Protein AF-A0A7W7GXM2-F1 (afdb_monomer_lite)

Structure (mmCIF, N/CA/C/O backbone):
data_AF-A0A7W7GXM2-F1
#
_entry.id   AF-A0A7W7GXM2-F1
#
loop_
_atom_site.group_PDB
_atom_site.id
_atom_site.type_symbol
_atom_site.label_atom_id
_atom_site.label_alt_id
_atom_site.label_comp_id
_atom_site.label_asym_id
_atom_site.label_entity_id
_atom_site.label_seq_id
_atom_site.pdbx_PDB_ins_code
_atom_site.Cartn_x
_atom_site.Cartn_y
_atom_site.Cartn_z
_atom_site.occupancy
_atom_site.B_iso_or_equiv
_atom_site.auth_seq_id
_atom_site.auth_comp_id
_atom_site.auth_asym_id
_atom_site.auth_atom_id
_atom_site.pdbx_PDB_model_num
ATOM 1 N N . MET A 1 1 ? -51.158 -16.506 63.066 1.00 40.28 1 MET A N 1
ATOM 2 C CA . MET A 1 1 ? -50.100 -17.203 62.302 1.00 40.28 1 MET A CA 1
ATOM 3 C C . MET A 1 1 ? -49.312 -16.138 61.549 1.00 40.28 1 MET A C 1
ATOM 5 O O . MET A 1 1 ? -49.907 -15.422 60.758 1.00 40.28 1 MET A O 1
ATOM 9 N N . ARG A 1 2 ? -48.043 -15.915 61.916 1.00 42.59 2 ARG A N 1
ATOM 10 C CA . ARG A 1 2 ? -47.164 -14.878 61.346 1.00 42.59 2 ARG A CA 1
ATOM 11 C C . ARG A 1 2 ? -46.236 -15.554 60.337 1.00 42.59 2 ARG A C 1
ATOM 13 O O . ARG A 1 2 ? -45.341 -16.278 60.757 1.00 42.59 2 ARG A O 1
ATOM 20 N N . SER A 1 3 ? -46.465 -15.340 59.046 1.00 44.47 3 SER A N 1
ATOM 21 C CA . SER A 1 3 ? -45.567 -15.816 57.988 1.00 44.47 3 SER A CA 1
ATOM 22 C C . SER A 1 3 ? -44.572 -14.713 57.644 1.00 44.47 3 SER A C 1
ATOM 24 O O . SER A 1 3 ? -44.962 -13.603 57.285 1.00 44.47 3 SER A O 1
ATOM 26 N N . ALA A 1 4 ? -43.292 -15.020 57.832 1.00 48.09 4 ALA A N 1
ATOM 27 C CA . ALA A 1 4 ? -42.163 -14.136 57.593 1.00 48.09 4 ALA A CA 1
ATOM 28 C C . ALA A 1 4 ? -41.879 -13.981 56.088 1.00 48.09 4 ALA A C 1
ATOM 30 O O . ALA A 1 4 ? -41.840 -14.965 55.351 1.00 48.09 4 ALA A O 1
ATOM 31 N N . LEU A 1 5 ? -41.655 -12.738 55.656 1.00 49.00 5 LEU A N 1
ATOM 32 C CA . LEU A 1 5 ? -41.116 -12.374 54.346 1.00 49.00 5 LEU A CA 1
ATOM 33 C C . LEU A 1 5 ? -39.596 -12.586 54.355 1.00 49.00 5 LEU A C 1
ATOM 35 O O . LEU A 1 5 ? -38.882 -11.921 55.102 1.00 49.00 5 LEU A O 1
ATOM 39 N N . LEU A 1 6 ? -39.103 -13.502 53.522 1.00 48.28 6 LEU A N 1
ATOM 40 C CA . LEU A 1 6 ? -37.678 -13.661 53.231 1.00 48.28 6 LEU A CA 1
ATOM 41 C C . LEU A 1 6 ? -37.302 -12.734 52.069 1.00 48.28 6 LEU A C 1
ATOM 43 O O . LEU A 1 6 ? -37.677 -12.971 50.922 1.00 48.28 6 LEU A O 1
ATOM 47 N N . ALA A 1 7 ? -36.569 -11.666 52.384 1.00 50.47 7 ALA A N 1
ATOM 48 C CA . ALA A 1 7 ? -35.922 -10.797 51.411 1.00 50.47 7 ALA A CA 1
ATOM 49 C C . ALA A 1 7 ? -34.696 -11.517 50.822 1.00 50.47 7 ALA A C 1
ATOM 51 O O . ALA A 1 7 ? -33.723 -11.786 51.525 1.00 50.47 7 ALA A O 1
ATOM 52 N N . GLY A 1 8 ? -34.765 -11.859 49.534 1.00 47.56 8 GLY A N 1
ATOM 53 C CA . GLY A 1 8 ? -33.657 -12.444 48.783 1.00 47.56 8 GLY A CA 1
ATOM 54 C C . GLY A 1 8 ? -32.595 -11.393 48.466 1.00 47.56 8 GLY A C 1
ATOM 55 O O . GLY A 1 8 ? -32.867 -10.408 47.784 1.00 47.56 8 GLY A O 1
ATOM 56 N N . ILE A 1 9 ? -31.383 -11.609 48.967 1.00 59.59 9 ILE A N 1
ATOM 57 C CA . ILE A 1 9 ? -30.200 -10.798 48.678 1.00 59.59 9 ILE A CA 1
ATOM 58 C C . ILE A 1 9 ? -29.676 -11.239 47.305 1.00 59.59 9 ILE A C 1
ATOM 60 O O . ILE A 1 9 ? -29.245 -12.379 47.148 1.00 59.59 9 ILE A O 1
ATOM 64 N N . ILE A 1 10 ? -29.734 -10.359 46.303 1.00 61.19 10 ILE A N 1
ATOM 65 C CA . ILE A 1 10 ? -29.136 -10.597 44.981 1.00 61.19 10 ILE A CA 1
ATOM 66 C C . ILE A 1 10 ? -27.635 -10.283 45.087 1.00 61.19 10 ILE A C 1
ATOM 68 O O . ILE A 1 10 ? -27.292 -9.132 45.369 1.00 61.19 10 ILE A O 1
ATOM 72 N N . PRO A 1 11 ? -26.719 -11.242 44.865 1.00 54.25 11 PRO A N 1
ATOM 73 C CA . PRO A 1 11 ? -25.301 -10.931 44.796 1.00 54.25 11 PRO A CA 1
ATOM 74 C C . PRO A 1 11 ? -25.009 -10.234 43.461 1.00 54.25 11 PRO A C 1
ATOM 76 O O . PRO A 1 11 ? -25.094 -10.837 42.392 1.00 54.25 11 PRO A O 1
ATOM 79 N N . ALA A 1 12 ? -24.665 -8.948 43.518 1.00 59.66 12 ALA A N 1
ATOM 80 C CA . ALA A 1 12 ? -24.095 -8.232 42.385 1.00 59.66 12 ALA A CA 1
ATOM 81 C C . ALA A 1 12 ? -22.677 -8.768 42.136 1.00 59.66 12 ALA A C 1
ATOM 83 O O . ALA A 1 12 ? -21.733 -8.432 42.850 1.00 59.66 12 ALA A O 1
ATOM 84 N N . VAL A 1 13 ? -22.530 -9.647 41.144 1.00 62.12 13 VAL A N 1
ATOM 85 C CA . VAL A 1 13 ? -21.220 -10.119 40.691 1.00 62.12 13 VAL A CA 1
ATOM 86 C C . VAL A 1 13 ? -20.553 -8.973 39.931 1.00 62.12 13 VAL A C 1
ATOM 88 O O . VAL A 1 13 ? -20.919 -8.666 38.798 1.00 62.12 13 VAL A O 1
ATOM 91 N N . LEU A 1 14 ? -19.583 -8.320 40.571 1.00 56.94 14 LEU A N 1
ATOM 92 C CA . LEU A 1 14 ? -18.665 -7.382 39.930 1.00 56.94 14 LEU A CA 1
ATOM 93 C C . LEU A 1 14 ? -17.742 -8.180 39.002 1.00 56.94 14 LEU A C 1
ATOM 95 O O . LEU A 1 14 ? -16.679 -8.640 39.413 1.00 56.94 14 LEU A O 1
ATOM 99 N N . VAL A 1 15 ? -18.167 -8.397 37.758 1.00 63.75 15 VAL A N 1
ATOM 100 C CA . VAL A 1 15 ? -17.274 -8.920 36.721 1.00 63.75 15 VAL A CA 1
ATOM 101 C C . VAL A 1 15 ? -16.267 -7.810 36.406 1.00 63.75 15 VAL A C 1
ATOM 103 O O . VAL A 1 15 ? -16.693 -6.715 36.028 1.00 63.75 15 VAL A O 1
ATOM 106 N N . PRO A 1 16 ? -14.951 -8.031 36.568 1.00 56.81 16 PRO A N 1
ATOM 107 C CA . PRO A 1 16 ? -13.963 -7.056 36.140 1.00 56.81 16 PRO A CA 1
ATOM 108 C C . PRO A 1 16 ? -14.096 -6.887 34.626 1.00 56.81 16 PRO A C 1
ATOM 110 O O . PRO A 1 16 ? -13.820 -7.804 33.854 1.00 56.81 16 PRO A O 1
ATOM 113 N N . GLY A 1 17 ? -14.571 -5.718 34.199 1.00 58.50 17 GLY A N 1
ATOM 114 C CA . GLY A 1 17 ? -14.560 -5.346 32.795 1.00 58.50 17 GLY A CA 1
ATOM 115 C C . GLY A 1 17 ? -13.110 -5.254 32.348 1.00 58.50 17 GLY A C 1
ATOM 116 O O . GLY A 1 17 ? -12.379 -4.373 32.802 1.00 58.50 17 GLY A O 1
ATOM 117 N N . VAL A 1 18 ? -12.680 -6.169 31.481 1.00 62.69 18 VAL A N 1
ATOM 118 C CA . VAL A 1 18 ? -11.405 -6.016 30.784 1.00 62.69 18 VAL A CA 1
ATOM 119 C C . VAL A 1 18 ? -11.564 -4.808 29.864 1.00 62.69 18 VAL A C 1
ATOM 121 O O . VAL A 1 18 ? -12.197 -4.873 28.814 1.00 62.69 18 VAL A O 1
ATOM 124 N N . ALA A 1 19 ? -11.074 -3.649 30.297 1.00 62.16 19 ALA A N 1
ATOM 125 C CA . ALA A 1 19 ? -10.906 -2.519 29.402 1.00 62.16 19 ALA A CA 1
ATOM 126 C C . ALA A 1 19 ? -9.831 -2.935 28.393 1.00 62.16 19 ALA A C 1
ATOM 128 O O . ALA A 1 19 ? -8.641 -2.941 28.704 1.00 62.16 19 ALA A O 1
ATOM 129 N N . GLN A 1 20 ? -10.260 -3.399 27.220 1.00 62.62 20 GLN A N 1
ATOM 130 C CA . GLN A 1 20 ? -9.346 -3.841 26.179 1.00 62.62 20 GLN A CA 1
ATOM 131 C C . GLN A 1 20 ? -8.599 -2.603 25.677 1.00 62.62 20 GLN A C 1
ATOM 133 O O . GLN A 1 20 ? -9.217 -1.676 25.151 1.00 62.62 20 GLN A O 1
ATOM 138 N N . ALA A 1 21 ? -7.288 -2.553 25.926 1.00 69.88 21 ALA A N 1
ATOM 139 C CA . ALA A 1 21 ? -6.451 -1.437 25.507 1.00 69.88 21 ALA A CA 1
ATOM 140 C C . ALA A 1 21 ? -6.625 -1.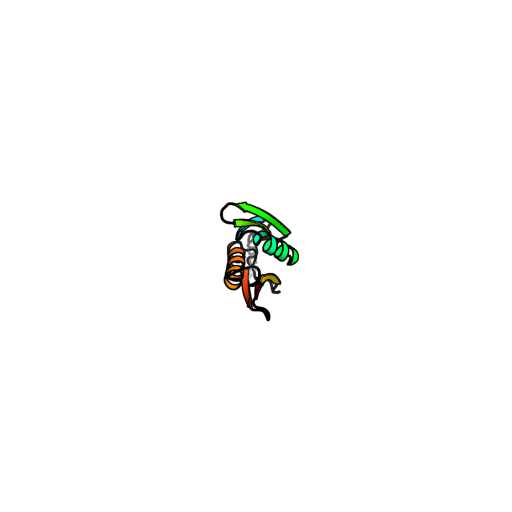207 23.999 1.00 69.88 21 ALA A C 1
ATOM 142 O O . ALA A 1 21 ? -6.613 -2.160 23.214 1.00 69.88 21 ALA A O 1
ATOM 143 N N . ALA A 1 22 ? -6.819 0.052 23.604 1.00 79.06 22 ALA A N 1
ATOM 144 C CA . ALA A 1 22 ? -6.883 0.400 22.193 1.00 79.06 22 ALA A CA 1
ATOM 145 C C . ALA A 1 22 ? -5.562 -0.008 21.513 1.00 79.06 22 ALA A C 1
ATOM 147 O O . ALA A 1 22 ? -4.502 0.159 22.123 1.00 79.06 22 ALA A O 1
ATOM 148 N N . PRO A 1 23 ? -5.598 -0.533 20.276 1.00 85.44 23 PRO A N 1
ATOM 149 C CA . PRO A 1 23 ? -4.379 -0.846 19.546 1.00 85.44 23 PRO A CA 1
ATOM 150 C C . PRO A 1 23 ? -3.502 0.403 19.418 1.00 85.44 23 PRO A C 1
ATOM 152 O O . PRO A 1 23 ? -3.963 1.450 18.959 1.00 85.44 23 PRO A O 1
ATOM 155 N N . CYS A 1 24 ? -2.243 0.292 19.834 1.00 92.81 24 CYS A N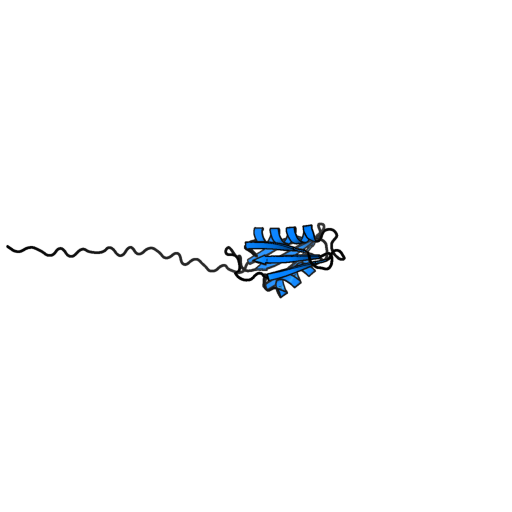 1
ATOM 156 C CA . CYS A 1 24 ? -1.272 1.370 19.703 1.00 92.81 24 CYS A CA 1
ATOM 157 C C . CYS A 1 24 ? -0.590 1.310 18.328 1.00 92.81 24 CYS A C 1
ATOM 159 O O . CYS A 1 24 ? -0.388 0.213 17.796 1.00 92.81 24 CYS A O 1
ATOM 161 N N . PRO A 1 25 ? -0.185 2.460 17.763 1.00 96.25 25 PRO A N 1
ATOM 162 C CA . PRO A 1 25 ? 0.708 2.478 16.616 1.00 96.25 25 PRO A CA 1
ATOM 163 C C . PRO A 1 25 ? 2.002 1.710 16.909 1.00 96.25 25 PRO A C 1
ATOM 165 O O . PRO A 1 25 ? 2.571 1.825 17.994 1.00 96.25 25 PRO A O 1
ATOM 168 N N . THR A 1 26 ? 2.468 0.949 15.927 1.00 97.06 26 THR A N 1
ATOM 169 C CA . THR A 1 26 ? 3.720 0.194 15.951 1.00 97.06 26 THR A CA 1
ATOM 170 C C . THR A 1 26 ? 4.507 0.460 14.675 1.00 97.06 26 THR A C 1
ATOM 172 O O . THR A 1 26 ? 3.913 0.772 13.642 1.00 97.06 26 THR A O 1
ATOM 175 N N . THR A 1 27 ? 5.829 0.320 14.741 1.00 98.19 27 THR A N 1
ATOM 176 C CA . THR A 1 27 ? 6.729 0.436 13.590 1.00 98.19 27 THR A CA 1
ATOM 177 C C . THR A 1 27 ? 7.409 -0.905 13.354 1.00 98.19 27 THR A C 1
ATOM 179 O O . THR A 1 27 ? 8.047 -1.433 14.262 1.00 98.19 27 THR A O 1
ATOM 182 N N . ASP A 1 28 ? 7.283 -1.455 12.149 1.00 98.06 28 ASP A N 1
ATOM 183 C CA . ASP A 1 28 ? 7.878 -2.746 11.788 1.00 98.06 28 ASP A CA 1
ATOM 184 C C . ASP A 1 28 ? 8.223 -2.796 10.291 1.00 98.06 28 ASP A C 1
ATOM 186 O O . ASP A 1 28 ? 7.740 -1.989 9.493 1.00 98.06 28 ASP A O 1
ATOM 190 N N . VAL A 1 29 ? 9.066 -3.752 9.907 1.00 97.94 29 VAL A N 1
ATOM 191 C CA . VAL A 1 29 ? 9.325 -4.098 8.508 1.00 97.94 29 VAL A CA 1
ATOM 192 C C . VAL A 1 29 ? 8.102 -4.835 7.965 1.00 97.94 29 VAL A C 1
ATOM 194 O O . VAL A 1 29 ? 7.754 -5.909 8.460 1.00 97.94 29 VAL A O 1
ATOM 197 N N . LEU A 1 30 ? 7.471 -4.279 6.928 1.00 97.81 30 LEU A N 1
ATOM 198 C CA . LEU A 1 30 ? 6.420 -4.963 6.176 1.00 97.81 30 LEU A CA 1
ATOM 199 C C . LEU A 1 30 ? 7.016 -6.140 5.399 1.00 97.81 30 LEU A C 1
ATOM 201 O O . LEU A 1 30 ? 6.572 -7.273 5.548 1.00 97.81 30 LEU A O 1
ATOM 205 N N . GLY A 1 31 ? 8.064 -5.863 4.622 1.00 97.19 31 GLY A N 1
ATOM 206 C CA . GLY A 1 31 ? 8.769 -6.847 3.813 1.00 97.19 31 GLY A CA 1
ATOM 207 C C . GLY A 1 31 ? 9.958 -6.239 3.069 1.00 97.19 31 GLY A C 1
ATOM 208 O O . GLY A 1 31 ? 10.141 -5.019 3.053 1.00 97.19 31 GLY A O 1
ATOM 209 N N . THR A 1 32 ? 10.757 -7.109 2.451 1.00 96.94 32 THR A N 1
ATOM 210 C CA . THR A 1 32 ? 11.873 -6.737 1.566 1.00 96.94 32 THR A CA 1
ATOM 211 C C . THR A 1 32 ? 11.445 -6.893 0.111 1.00 96.94 32 THR A C 1
ATOM 213 O O . THR A 1 32 ? 11.126 -8.004 -0.328 1.00 96.94 32 THR A O 1
ATOM 216 N N . TYR A 1 33 ? 11.462 -5.808 -0.654 1.00 95.25 33 TYR A N 1
ATOM 217 C CA . TYR A 1 33 ? 11.016 -5.763 -2.048 1.00 95.25 33 TYR A CA 1
ATOM 218 C C . TYR A 1 33 ? 12.179 -5.465 -2.996 1.00 95.25 33 TYR A C 1
ATOM 220 O O . TYR A 1 33 ? 13.267 -5.096 -2.565 1.00 95.25 33 TYR A O 1
ATOM 228 N N . GLN A 1 34 ? 11.962 -5.628 -4.303 1.00 93.81 34 GLN A N 1
ATOM 229 C CA . GLN A 1 34 ? 12.963 -5.231 -5.299 1.00 93.81 34 GLN A CA 1
ATOM 230 C C . GLN A 1 34 ? 13.298 -3.737 -5.170 1.00 93.81 34 GLN A C 1
ATOM 232 O O . GLN A 1 34 ? 12.473 -2.947 -4.701 1.00 93.81 34 GLN A O 1
ATOM 237 N N . PHE A 1 35 ? 14.500 -3.346 -5.595 1.00 92.50 35 PHE A N 1
ATOM 238 C CA . PHE A 1 35 ? 14.962 -1.960 -5.488 1.00 92.50 35 PHE A CA 1
ATOM 239 C C . PHE A 1 35 ? 13.965 -0.967 -6.103 1.00 92.50 35 PHE A C 1
ATOM 241 O O . PHE A 1 35 ? 13.430 -1.190 -7.189 1.00 92.50 35 PHE A O 1
ATOM 248 N N . GLY A 1 36 ? 13.682 0.118 -5.383 1.00 91.06 36 GLY A N 1
ATOM 249 C CA . GLY A 1 36 ? 12.706 1.143 -5.759 1.00 91.06 36 GLY A CA 1
ATOM 250 C C . GLY A 1 36 ? 11.242 0.763 -5.502 1.00 91.06 36 GLY A C 1
ATOM 251 O O . GLY A 1 36 ? 10.394 1.652 -5.408 1.00 91.06 36 GLY A O 1
ATOM 252 N N . ARG A 1 37 ? 10.916 -0.525 -5.316 1.00 94.38 37 ARG A N 1
ATOM 253 C CA . ARG A 1 37 ? 9.529 -0.970 -5.084 1.00 94.38 37 ARG A CA 1
ATOM 254 C C . ARG A 1 37 ? 9.036 -0.613 -3.693 1.00 94.38 37 ARG A C 1
ATOM 256 O O . ARG A 1 37 ? 7.918 -0.123 -3.560 1.00 94.38 37 ARG A O 1
ATOM 263 N N . ALA A 1 38 ? 9.881 -0.771 -2.673 1.00 96.06 38 ALA A N 1
ATOM 264 C CA . ALA A 1 38 ? 9.556 -0.373 -1.303 1.00 96.06 38 ALA A CA 1
ATOM 265 C C . ALA A 1 38 ? 9.125 1.102 -1.220 1.00 96.06 38 ALA A C 1
ATOM 267 O O . ALA A 1 38 ? 8.165 1.421 -0.524 1.00 96.06 38 ALA A O 1
ATOM 268 N N . ALA A 1 39 ? 9.782 1.985 -1.983 1.00 95.62 39 ALA A N 1
ATOM 269 C CA . ALA A 1 39 ? 9.429 3.400 -2.059 1.00 95.62 39 ALA A CA 1
ATOM 270 C C . ALA A 1 39 ? 8.033 3.623 -2.650 1.00 95.62 39 ALA A C 1
ATOM 272 O O . ALA A 1 39 ? 7.217 4.334 -2.064 1.00 95.62 39 ALA A O 1
ATOM 273 N N . ALA A 1 40 ? 7.754 2.991 -3.795 1.00 95.44 40 ALA A N 1
ATOM 274 C CA . ALA A 1 40 ? 6.475 3.115 -4.486 1.00 95.44 40 ALA A CA 1
ATOM 275 C C . ALA A 1 40 ? 5.317 2.578 -3.632 1.00 95.44 40 ALA A C 1
ATOM 277 O O . ALA A 1 40 ? 4.301 3.253 -3.469 1.00 95.44 40 ALA A O 1
ATOM 278 N N . ILE A 1 41 ? 5.496 1.395 -3.037 1.00 96.81 41 ILE A N 1
ATOM 279 C CA . ILE A 1 41 ? 4.511 0.778 -2.144 1.00 96.81 41 ILE A CA 1
ATOM 280 C C . ILE A 1 41 ? 4.302 1.671 -0.917 1.00 96.81 41 ILE A C 1
ATOM 282 O O . ILE A 1 41 ? 3.164 2.017 -0.607 1.00 96.81 41 ILE A O 1
ATOM 286 N N . GLY A 1 42 ? 5.393 2.082 -0.259 1.00 97.19 42 GLY A N 1
ATOM 287 C CA . GLY A 1 42 ? 5.389 2.909 0.947 1.00 97.19 42 GLY A CA 1
ATOM 288 C C . GLY A 1 42 ? 4.621 4.217 0.775 1.00 97.19 42 GLY A C 1
ATOM 289 O O . GLY A 1 42 ? 3.716 4.500 1.559 1.00 97.19 42 GLY A O 1
ATOM 290 N N . ALA A 1 43 ? 4.925 4.979 -0.276 1.00 97.19 43 ALA A N 1
ATOM 291 C CA . ALA A 1 43 ? 4.237 6.236 -0.567 1.00 97.19 43 ALA A CA 1
ATOM 292 C C . ALA A 1 43 ? 2.748 6.022 -0.890 1.00 97.19 43 ALA A C 1
ATOM 294 O O . ALA A 1 43 ? 1.891 6.776 -0.428 1.00 97.19 43 ALA A O 1
ATOM 295 N N . ALA A 1 44 ? 2.422 4.975 -1.651 1.00 96.50 44 ALA A N 1
ATOM 296 C CA . ALA A 1 44 ? 1.044 4.690 -2.037 1.00 96.50 44 ALA A CA 1
ATOM 297 C C . ALA A 1 44 ? 0.177 4.287 -0.831 1.00 96.50 44 ALA A C 1
ATOM 299 O O . ALA A 1 44 ? -0.937 4.788 -0.676 1.00 96.50 44 ALA A O 1
ATOM 300 N N . GLY A 1 45 ? 0.695 3.456 0.078 1.00 96.81 45 GLY A N 1
ATOM 301 C CA . GLY A 1 45 ? -0.051 3.097 1.282 1.00 96.81 45 GLY A CA 1
ATOM 302 C C . GLY A 1 45 ? -0.152 4.223 2.316 1.00 96.81 45 GLY A C 1
ATOM 303 O O . GLY A 1 45 ? -1.160 4.308 3.022 1.00 96.81 45 GLY A O 1
ATOM 304 N N . GLU A 1 46 ? 0.817 5.139 2.361 1.00 97.44 46 GLU A N 1
ATOM 305 C CA . GLU A 1 46 ? 0.689 6.361 3.161 1.00 97.44 46 GLU A CA 1
ATOM 306 C C . GLU A 1 46 ? -0.449 7.229 2.611 1.00 97.44 46 GLU A C 1
ATOM 308 O O . GLU A 1 46 ? -1.356 7.609 3.352 1.00 97.44 46 GLU A O 1
ATOM 313 N N . ALA A 1 47 ? -0.484 7.435 1.291 1.00 97.06 47 ALA A N 1
ATOM 314 C CA . ALA A 1 47 ? -1.564 8.156 0.619 1.00 97.06 47 ALA A CA 1
ATOM 315 C C . ALA A 1 47 ? -2.938 7.474 0.790 1.00 97.06 47 ALA A C 1
ATOM 317 O O . ALA A 1 47 ? -3.960 8.153 0.901 1.00 97.06 47 ALA A O 1
ATOM 318 N N . ALA A 1 48 ? -2.977 6.140 0.858 1.00 95.31 48 ALA A N 1
ATOM 319 C CA . ALA A 1 48 ? -4.189 5.365 1.134 1.00 95.31 48 ALA A CA 1
ATOM 320 C C . ALA A 1 48 ? -4.598 5.357 2.623 1.00 95.31 48 ALA A C 1
ATOM 322 O O . ALA A 1 48 ? -5.653 4.813 2.977 1.00 95.31 48 ALA A O 1
ATOM 323 N N . GLY A 1 49 ? -3.772 5.919 3.512 1.00 95.00 49 GLY A N 1
ATOM 324 C CA . GLY A 1 49 ? -4.014 5.963 4.953 1.00 95.00 49 GLY A CA 1
ATOM 325 C C . GLY A 1 49 ? -4.020 4.583 5.618 1.00 95.00 49 GLY A C 1
ATOM 326 O O . GLY A 1 49 ? -4.768 4.367 6.581 1.00 95.00 49 GLY A O 1
ATOM 327 N N . VAL A 1 50 ? -3.257 3.620 5.086 1.00 95.12 50 VAL A N 1
ATOM 328 C CA . VAL A 1 50 ? -3.069 2.302 5.726 1.00 95.12 50 VAL A CA 1
ATOM 329 C C . VAL A 1 50 ? -1.944 2.316 6.761 1.00 95.12 50 VAL A C 1
ATOM 331 O O . VAL A 1 50 ? -2.033 1.613 7.767 1.00 95.12 50 VAL A O 1
ATOM 334 N N . TRP A 1 51 ? -0.951 3.183 6.578 1.00 96.00 51 TRP A N 1
ATOM 335 C CA . TRP A 1 51 ? 0.091 3.507 7.551 1.00 96.00 51 TRP A CA 1
ATOM 336 C C . TRP A 1 51 ? 0.356 5.012 7.554 1.00 96.00 51 TRP A C 1
ATOM 338 O O . TRP A 1 51 ? -0.041 5.720 6.633 1.00 96.00 51 TRP A O 1
ATOM 348 N N . SER A 1 52 ? 0.999 5.506 8.610 1.00 96.31 52 SER A N 1
ATOM 349 C CA . SER A 1 52 ? 1.236 6.938 8.820 1.00 96.31 52 SER A CA 1
ATOM 350 C C . SER A 1 52 ? 2.633 7.402 8.431 1.00 96.31 52 SER A C 1
ATOM 352 O O . SER A 1 52 ? 2.870 8.600 8.370 1.00 96.31 52 SER A O 1
ATOM 354 N N . SER A 1 53 ? 3.585 6.484 8.271 1.00 95.44 53 SER A N 1
ATOM 355 C CA . SER A 1 53 ? 4.956 6.832 7.902 1.00 95.44 53 SER A CA 1
ATOM 356 C C . SER A 1 53 ? 5.655 5.623 7.286 1.00 95.44 53 SER A C 1
ATOM 358 O O . SER A 1 53 ? 5.751 4.592 7.962 1.00 95.44 53 SER A O 1
ATOM 360 N N . PRO A 1 54 ? 6.122 5.728 6.033 1.00 97.31 54 PRO A N 1
ATOM 361 C CA . PRO A 1 54 ? 7.026 4.774 5.415 1.00 97.31 54 PRO A CA 1
ATOM 362 C C . PRO A 1 54 ? 8.490 5.224 5.564 1.00 97.31 54 PRO A C 1
ATOM 364 O O . PRO A 1 54 ? 8.819 6.406 5.470 1.00 97.31 54 PRO A O 1
ATOM 367 N N . ALA A 1 55 ? 9.390 4.265 5.737 1.00 98.00 55 ALA A N 1
ATOM 368 C CA . ALA A 1 55 ? 10.832 4.449 5.656 1.00 98.00 55 ALA A CA 1
ATOM 369 C C . ALA A 1 55 ? 11.454 3.292 4.869 1.00 98.00 55 ALA A C 1
ATOM 371 O O . ALA A 1 55 ? 10.936 2.174 4.866 1.00 98.00 55 ALA A O 1
ATOM 372 N N . ILE A 1 56 ? 12.569 3.567 4.196 1.00 98.12 56 ILE A N 1
ATOM 373 C CA . ILE A 1 56 ? 13.244 2.597 3.333 1.00 98.12 56 ILE A CA 1
ATOM 374 C C . ILE A 1 56 ? 14.623 2.313 3.904 1.00 98.12 56 ILE A C 1
ATOM 376 O O . ILE A 1 56 ? 15.380 3.238 4.207 1.00 98.12 56 ILE A O 1
ATOM 380 N N . ARG A 1 57 ? 14.966 1.030 4.008 1.00 97.62 57 ARG A N 1
ATOM 381 C CA . ARG A 1 57 ? 16.328 0.588 4.301 1.00 97.62 57 ARG A CA 1
ATOM 382 C C . ARG A 1 57 ? 16.812 -0.320 3.178 1.00 97.62 57 ARG A C 1
ATOM 384 O O . ARG A 1 57 ? 16.374 -1.459 3.070 1.00 97.62 57 ARG A O 1
ATOM 391 N N . SER A 1 58 ? 17.730 0.183 2.363 1.00 96.62 58 SER A N 1
ATOM 392 C CA . SER A 1 58 ? 18.326 -0.589 1.272 1.00 96.62 58 SER A CA 1
ATOM 393 C C . SER A 1 58 ? 19.342 -1.608 1.786 1.00 96.62 58 SER A C 1
ATOM 395 O O . SER A 1 58 ? 20.162 -1.307 2.657 1.00 96.62 58 SER A O 1
ATOM 397 N N . GLY A 1 59 ? 19.307 -2.811 1.220 1.00 93.62 59 GLY A N 1
ATOM 398 C CA . GLY A 1 59 ? 20.234 -3.903 1.492 1.00 93.62 59 GLY A CA 1
ATOM 399 C C . GLY A 1 59 ? 20.604 -4.664 0.218 1.00 93.62 59 GLY A C 1
ATOM 400 O O . GLY A 1 59 ? 20.228 -4.293 -0.887 1.00 93.62 59 GLY A O 1
ATOM 401 N N . ILE A 1 60 ? 21.357 -5.757 0.360 1.00 92.62 60 ILE A N 1
ATOM 402 C CA . ILE A 1 60 ? 21.830 -6.550 -0.794 1.00 92.62 60 ILE A CA 1
ATOM 403 C C . ILE A 1 60 ? 20.672 -7.282 -1.491 1.00 92.62 60 ILE A C 1
ATOM 405 O O . ILE A 1 60 ? 20.685 -7.455 -2.705 1.00 92.62 60 ILE A O 1
ATOM 409 N N . ALA A 1 61 ? 19.669 -7.712 -0.723 1.00 90.19 61 ALA A N 1
ATOM 410 C CA . ALA A 1 61 ? 18.528 -8.478 -1.224 1.00 90.19 61 ALA A CA 1
ATOM 411 C C . ALA A 1 61 ? 17.390 -7.605 -1.790 1.00 90.19 61 ALA A C 1
ATOM 413 O O . ALA A 1 61 ? 16.393 -8.152 -2.261 1.00 90.19 61 ALA A O 1
ATOM 414 N N . GLY A 1 62 ? 17.522 -6.276 -1.723 1.00 95.00 62 GLY A N 1
ATOM 415 C CA . GLY A 1 62 ? 16.482 -5.320 -2.088 1.00 95.00 62 GLY A CA 1
ATOM 416 C C . GLY A 1 62 ? 16.287 -4.239 -1.026 1.00 95.00 62 GLY A C 1
ATOM 417 O O . GLY A 1 62 ? 17.156 -4.012 -0.184 1.00 95.00 62 GLY A O 1
ATOM 418 N N . ASP A 1 63 ? 15.130 -3.589 -1.067 1.00 97.38 63 ASP A N 1
ATOM 419 C CA . ASP A 1 63 ? 14.746 -2.523 -0.148 1.00 97.38 63 ASP A CA 1
ATOM 420 C C . ASP A 1 63 ? 13.738 -3.031 0.888 1.00 97.38 63 ASP A C 1
ATOM 422 O O . ASP A 1 63 ? 12.661 -3.523 0.538 1.00 97.38 63 ASP A O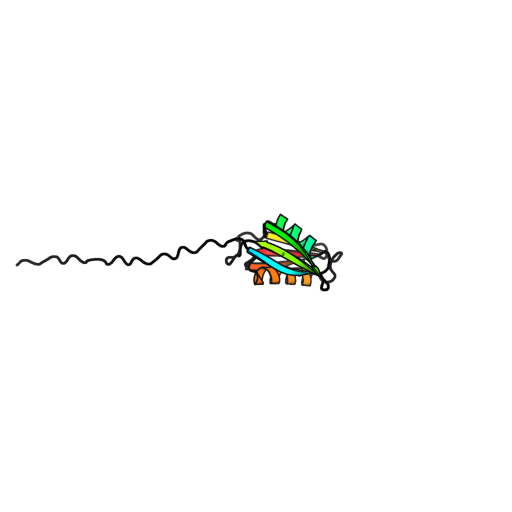 1
ATOM 426 N N . ASP A 1 64 ? 14.055 -2.870 2.171 1.00 97.81 64 ASP A N 1
ATOM 427 C CA . ASP A 1 64 ? 13.093 -3.077 3.249 1.00 97.81 64 ASP A CA 1
ATOM 428 C C . ASP A 1 64 ? 12.139 -1.886 3.318 1.00 97.81 64 ASP A C 1
ATOM 430 O O . ASP A 1 64 ? 12.574 -0.735 3.439 1.00 97.81 64 ASP A O 1
ATOM 434 N N . LEU A 1 65 ? 10.838 -2.170 3.307 1.00 98.31 65 LEU A N 1
ATOM 435 C CA . LEU A 1 65 ? 9.804 -1.195 3.628 1.00 98.31 65 LEU A CA 1
ATOM 436 C C . LEU A 1 65 ? 9.475 -1.284 5.119 1.00 98.31 65 LEU A C 1
ATOM 438 O O . LEU A 1 65 ? 8.872 -2.254 5.576 1.00 98.31 65 LEU A O 1
ATOM 442 N N . VAL A 1 66 ? 9.853 -0.256 5.870 1.00 98.44 66 VAL A N 1
ATOM 443 C CA . VAL A 1 66 ? 9.491 -0.072 7.278 1.00 98.44 66 VAL A CA 1
ATOM 444 C C . VAL A 1 66 ? 8.280 0.849 7.344 1.00 98.44 66 VAL A C 1
ATOM 446 O O . VAL A 1 66 ? 8.293 1.915 6.735 1.00 98.44 66 VAL A O 1
ATOM 449 N N . ILE A 1 67 ? 7.233 0.465 8.070 1.00 98.44 67 ILE A N 1
ATOM 450 C CA . ILE A 1 67 ? 5.993 1.247 8.173 1.00 98.44 67 ILE A CA 1
ATOM 451 C C . ILE A 1 67 ? 5.575 1.444 9.622 1.00 98.44 67 ILE A C 1
ATOM 453 O O . ILE A 1 67 ? 5.754 0.558 10.455 1.00 98.44 67 ILE A O 1
ATOM 457 N N . THR A 1 68 ? 4.956 2.588 9.905 1.00 98.38 68 THR A N 1
ATOM 458 C CA . THR A 1 68 ? 4.257 2.842 11.171 1.00 98.38 68 THR A CA 1
ATOM 459 C C . THR A 1 68 ? 2.749 2.710 10.981 1.00 98.38 68 THR A C 1
ATOM 461 O O . THR A 1 68 ? 2.159 3.467 10.215 1.00 98.38 68 THR A O 1
ATOM 464 N N . TYR A 1 69 ? 2.105 1.768 11.667 1.00 97.19 69 TYR A N 1
ATOM 465 C CA . TYR A 1 69 ? 0.685 1.450 11.489 1.00 97.19 69 TYR A CA 1
ATOM 466 C C . TYR A 1 69 ? 0.019 1.052 12.808 1.00 97.19 69 TYR A C 1
ATOM 468 O O . TYR A 1 69 ? 0.679 0.729 13.786 1.00 97.19 69 TYR A O 1
ATOM 476 N N . THR A 1 70 ? -1.312 1.078 12.847 1.00 96.56 70 THR A N 1
ATOM 477 C CA . THR A 1 70 ? -2.089 0.550 13.979 1.00 96.56 70 THR A CA 1
ATOM 478 C C . THR A 1 70 ? -2.620 -0.835 13.609 1.00 96.56 70 THR A C 1
ATOM 480 O O . THR A 1 70 ? -3.384 -0.910 12.641 1.00 96.56 70 THR A O 1
ATOM 483 N N . PRO A 1 71 ? -2.250 -1.912 14.330 1.00 96.19 71 PRO A N 1
ATOM 484 C CA . PRO A 1 71 ? -2.706 -3.261 14.014 1.00 96.19 71 PRO A CA 1
ATOM 485 C C . PRO A 1 71 ? -4.234 -3.394 14.013 1.00 96.19 71 PRO A C 1
ATOM 487 O O . PRO A 1 71 ? -4.929 -2.807 14.848 1.00 96.19 71 PRO A O 1
ATOM 490 N N . ARG A 1 72 ? -4.762 -4.189 13.079 1.00 94.38 72 ARG A N 1
ATOM 491 C CA . ARG A 1 72 ? -6.194 -4.444 12.891 1.00 94.38 72 ARG A CA 1
ATOM 492 C C . ARG A 1 72 ? -6.488 -5.935 12.984 1.00 94.38 72 ARG A C 1
ATOM 494 O O . ARG A 1 72 ? -5.846 -6.751 12.335 1.00 94.38 72 ARG A O 1
ATOM 501 N N . HIS A 1 73 ? -7.524 -6.268 13.747 1.00 94.31 73 HIS A N 1
ATOM 502 C CA . HIS A 1 73 ? -8.036 -7.639 13.881 1.00 94.31 73 HIS A CA 1
ATOM 503 C C . HIS A 1 73 ? -9.478 -7.782 13.380 1.00 94.31 73 HIS A C 1
ATOM 505 O O . HIS A 1 73 ? -10.025 -8.880 13.345 1.00 94.31 73 HIS A O 1
ATOM 511 N N . THR A 1 74 ? -10.098 -6.675 12.972 1.00 94.12 74 THR A N 1
ATOM 512 C CA . THR A 1 74 ? -11.408 -6.642 12.325 1.00 94.12 74 THR A CA 1
ATOM 513 C C . THR A 1 74 ? -11.280 -5.966 10.967 1.00 94.12 74 THR A C 1
ATOM 515 O O . THR A 1 74 ? -10.626 -4.929 10.834 1.00 94.12 74 THR A O 1
ATOM 518 N N . ALA A 1 75 ? -11.866 -6.586 9.942 1.00 93.81 75 ALA A N 1
ATOM 519 C CA . ALA A 1 75 ? -11.797 -6.068 8.585 1.00 93.81 75 ALA A CA 1
ATOM 520 C C . ALA A 1 75 ? -12.552 -4.738 8.477 1.00 93.81 75 ALA A C 1
ATOM 522 O O . ALA A 1 75 ? -13.662 -4.584 8.996 1.00 93.81 75 ALA A O 1
ATOM 523 N N . SER A 1 76 ? -11.973 -3.788 7.752 1.00 91.38 76 SER A N 1
ATOM 524 C CA . SER A 1 76 ? -12.617 -2.534 7.398 1.00 91.38 76 SER A CA 1
ATOM 525 C C . SER A 1 76 ? -13.909 -2.790 6.616 1.00 91.38 76 SER A C 1
ATOM 527 O O . SER A 1 76 ? -13.987 -3.635 5.713 1.00 91.38 76 SER A O 1
ATOM 529 N N . ALA A 1 77 ? -14.947 -2.016 6.933 1.00 92.38 77 ALA A N 1
ATOM 530 C CA . ALA A 1 77 ? -16.185 -2.005 6.157 1.00 92.38 77 ALA A CA 1
ATOM 531 C C . ALA A 1 77 ? -15.953 -1.479 4.729 1.00 92.38 77 ALA A C 1
ATOM 533 O O . ALA A 1 77 ? -16.638 -1.898 3.800 1.00 92.38 77 ALA A O 1
ATOM 534 N N . VAL A 1 78 ? -14.962 -0.598 4.562 1.00 93.19 78 VAL A N 1
ATOM 535 C CA . VAL A 1 78 ? -14.598 0.024 3.288 1.00 93.19 78 VAL A CA 1
ATOM 536 C C . VAL A 1 78 ? -13.310 -0.595 2.774 1.00 93.19 78 VAL A C 1
ATOM 538 O O . VAL A 1 78 ? -12.307 -0.634 3.488 1.00 93.19 78 VAL A O 1
ATOM 541 N N . GLU A 1 79 ? -13.342 -1.046 1.528 1.00 95.06 79 GLU A N 1
ATOM 542 C CA . GLU A 1 79 ? -12.155 -1.508 0.824 1.00 95.06 79 GLU A CA 1
ATOM 543 C C . GLU A 1 79 ? -11.316 -0.323 0.345 1.00 95.06 79 GLU A C 1
ATOM 545 O O . GLU A 1 79 ? -11.849 0.651 -0.191 1.00 95.06 79 GLU A O 1
ATOM 550 N N . ARG A 1 80 ? -10.001 -0.403 0.547 1.00 95.25 80 ARG A N 1
ATOM 551 C CA . ARG A 1 80 ? -9.063 0.654 0.159 1.00 95.25 80 ARG A CA 1
ATOM 552 C C . ARG A 1 80 ? -8.097 0.148 -0.889 1.00 95.25 80 ARG A C 1
ATOM 554 O O . ARG A 1 80 ? -7.519 -0.922 -0.732 1.00 95.25 80 ARG A O 1
ATOM 561 N N . GLN A 1 81 ? -7.892 0.952 -1.922 1.00 95.50 81 GLN A N 1
ATOM 562 C CA . GLN A 1 81 ? -6.798 0.752 -2.857 1.00 95.50 81 GLN A CA 1
ATOM 563 C C . GLN A 1 81 ? -5.502 1.242 -2.219 1.00 95.50 81 GLN A C 1
ATOM 565 O O . GLN A 1 81 ? -5.398 2.417 -1.882 1.00 95.50 81 GLN A O 1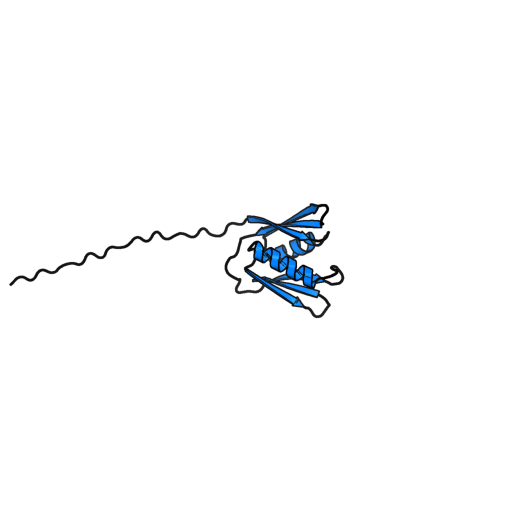
ATOM 570 N N . VAL A 1 82 ? -4.536 0.340 -2.059 1.00 94.38 82 VAL A N 1
ATOM 571 C CA . VAL A 1 82 ? -3.233 0.654 -1.458 1.00 94.38 82 VAL A CA 1
ATOM 572 C C . VAL A 1 82 ? -2.240 1.050 -2.531 1.00 94.38 82 VAL A C 1
ATOM 574 O O . VAL A 1 82 ? -1.628 2.103 -2.434 1.00 94.38 82 VAL A O 1
ATOM 577 N N . TYR A 1 83 ? -2.088 0.225 -3.566 1.00 93.44 83 TYR A N 1
ATOM 578 C CA . TYR A 1 83 ? -1.171 0.504 -4.666 1.00 93.44 83 TYR A CA 1
ATOM 579 C C . TYR A 1 83 ? -1.554 -0.288 -5.923 1.00 93.44 83 TYR A C 1
ATOM 581 O O . TYR A 1 83 ? -2.408 -1.177 -5.874 1.00 93.44 83 TYR A O 1
ATOM 589 N N . THR A 1 84 ? -0.914 0.039 -7.045 1.00 92.50 84 THR A N 1
ATOM 590 C CA . THR A 1 84 ? -1.054 -0.686 -8.313 1.00 92.50 84 THR A CA 1
ATOM 591 C C . THR A 1 84 ? 0.323 -1.085 -8.833 1.00 92.50 84 THR A C 1
ATOM 593 O O . THR A 1 84 ? 1.170 -0.221 -9.044 1.00 92.50 84 THR A O 1
ATOM 596 N N . ALA A 1 85 ? 0.533 -2.379 -9.069 1.00 90.81 85 ALA A N 1
ATOM 597 C CA . ALA A 1 85 ? 1.714 -2.922 -9.726 1.00 90.81 85 ALA A CA 1
ATOM 598 C C . ALA A 1 85 ? 1.508 -2.924 -11.249 1.00 90.81 85 ALA A C 1
ATOM 600 O O . ALA A 1 85 ? 0.547 -3.517 -11.746 1.00 90.81 85 ALA A O 1
ATOM 601 N N . LEU A 1 86 ? 2.400 -2.271 -11.997 1.00 89.38 86 LEU A N 1
ATOM 602 C CA . LEU A 1 86 ? 2.356 -2.198 -13.462 1.00 89.38 86 LEU A CA 1
ATOM 603 C C . LEU A 1 86 ? 3.369 -3.172 -14.081 1.00 89.38 86 LEU A C 1
ATOM 605 O O . LEU A 1 86 ? 4.506 -3.249 -13.620 1.00 89.38 86 LEU A O 1
ATOM 609 N N . TYR A 1 87 ? 3.009 -3.848 -15.179 1.00 85.19 87 TYR A N 1
ATOM 610 C CA . TYR A 1 87 ? 3.942 -4.739 -15.900 1.00 85.19 87 TYR A CA 1
ATOM 611 C C . TYR A 1 87 ? 5.157 -4.003 -16.497 1.00 85.19 87 TYR A C 1
ATOM 613 O O . TYR A 1 87 ? 6.167 -4.625 -16.808 1.00 85.19 87 TYR A O 1
ATOM 621 N N . THR A 1 88 ? 5.081 -2.680 -16.664 1.00 86.94 88 THR A N 1
ATOM 622 C CA . THR A 1 88 ? 6.213 -1.845 -17.102 1.00 86.94 88 THR A CA 1
ATOM 623 C C . THR A 1 88 ? 7.242 -1.601 -16.001 1.00 86.94 88 THR A C 1
ATOM 625 O O . THR A 1 88 ? 8.335 -1.125 -16.290 1.00 86.94 88 THR A O 1
ATOM 628 N N . GLU A 1 89 ? 6.897 -1.894 -14.748 1.00 86.06 89 GLU A N 1
ATOM 629 C CA . GLU A 1 89 ? 7.741 -1.640 -13.578 1.00 86.06 89 GLU A CA 1
ATOM 630 C C . GLU A 1 89 ? 8.152 -2.928 -12.859 1.00 86.06 89 GLU A C 1
ATOM 632 O O . GLU A 1 89 ? 9.169 -2.955 -12.168 1.00 86.06 89 GLU A O 1
ATOM 637 N N . VAL A 1 90 ? 7.354 -3.989 -13.002 1.00 89.19 90 VAL A N 1
ATOM 638 C CA . VAL A 1 90 ? 7.510 -5.253 -12.281 1.00 89.19 90 VAL A CA 1
ATOM 639 C C . VAL A 1 90 ? 7.273 -6.410 -13.238 1.00 89.19 90 VAL A C 1
ATOM 641 O O . VAL A 1 90 ? 6.283 -6.424 -13.964 1.00 89.19 90 VAL A O 1
ATOM 644 N N . ALA A 1 91 ? 8.155 -7.410 -13.208 1.00 89.31 91 ALA A N 1
ATOM 645 C CA . ALA A 1 91 ? 8.049 -8.583 -14.078 1.00 89.31 91 ALA A CA 1
ATOM 646 C C . ALA A 1 91 ? 6.793 -9.433 -13.798 1.00 89.31 91 ALA A C 1
ATOM 648 O O . ALA A 1 91 ? 6.168 -9.940 -14.727 1.00 89.31 91 ALA A O 1
ATOM 649 N N . HIS A 1 92 ? 6.422 -9.560 -12.520 1.00 90.81 92 HIS A N 1
ATOM 650 C CA . HIS A 1 92 ? 5.266 -10.324 -12.040 1.00 90.81 92 HIS A CA 1
ATOM 651 C C . HIS A 1 92 ? 4.423 -9.453 -11.094 1.00 90.81 92 HIS A C 1
ATOM 653 O O . HIS A 1 92 ? 4.578 -9.537 -9.872 1.00 90.81 92 HIS A O 1
ATOM 659 N N . PRO A 1 93 ? 3.592 -8.541 -11.627 1.00 91.62 93 PRO A N 1
ATOM 660 C CA . PRO A 1 93 ? 2.797 -7.632 -10.802 1.00 91.62 93 PRO A CA 1
ATOM 661 C C . PRO A 1 93 ? 1.685 -8.346 -10.027 1.00 91.62 93 PRO A C 1
ATOM 663 O O . PRO A 1 93 ? 1.281 -7.866 -8.973 1.00 91.62 93 PRO A O 1
ATOM 666 N N . ASP A 1 94 ? 1.227 -9.499 -10.512 1.00 93.56 94 ASP A N 1
ATOM 667 C CA . ASP A 1 94 ? 0.390 -10.442 -9.768 1.00 93.56 94 ASP A CA 1
ATOM 668 C C . ASP A 1 94 ? 1.100 -10.909 -8.494 1.00 93.56 94 ASP A C 1
ATOM 670 O O . ASP A 1 94 ? 0.593 -10.712 -7.391 1.00 93.56 94 ASP A O 1
ATOM 674 N N . ALA A 1 95 ? 2.322 -11.425 -8.639 1.00 94.69 95 ALA A N 1
ATOM 675 C CA . ALA A 1 95 ? 3.104 -11.925 -7.517 1.00 94.69 95 ALA A CA 1
ATOM 676 C C . ALA A 1 95 ? 3.508 -10.808 -6.541 1.00 94.69 95 ALA A C 1
ATOM 678 O O . ALA A 1 95 ? 3.543 -11.037 -5.333 1.00 94.69 95 ALA A O 1
ATOM 679 N N . GLU A 1 96 ? 3.804 -9.596 -7.029 1.00 95.06 96 GLU A N 1
ATOM 680 C CA . GLU A 1 96 ? 4.058 -8.444 -6.153 1.00 95.06 96 GLU A CA 1
ATOM 681 C C . GLU A 1 96 ? 2.796 -8.056 -5.375 1.00 95.06 96 GLU A C 1
ATOM 683 O O . GLU A 1 96 ? 2.863 -7.842 -4.162 1.00 95.06 96 GLU A O 1
ATOM 688 N N . CYS A 1 97 ? 1.637 -8.020 -6.041 1.00 96.25 97 CYS A N 1
ATOM 689 C CA . CYS A 1 97 ? 0.363 -7.724 -5.394 1.00 96.25 97 CYS A CA 1
ATOM 690 C C . CYS A 1 97 ? 0.056 -8.719 -4.275 1.00 96.25 97 CYS A C 1
ATOM 692 O O . CYS A 1 97 ? -0.184 -8.298 -3.138 1.00 96.25 97 CYS A O 1
ATOM 694 N N . ASP A 1 98 ? 0.147 -10.015 -4.570 1.00 97.00 98 ASP A N 1
ATOM 695 C CA . ASP A 1 98 ? -0.123 -11.068 -3.593 1.00 97.00 98 ASP A CA 1
ATOM 696 C C . ASP A 1 98 ? 0.875 -11.035 -2.438 1.00 97.00 98 ASP A C 1
ATOM 698 O O . ASP A 1 98 ? 0.488 -11.151 -1.274 1.00 97.00 98 ASP A O 1
ATOM 702 N N . ARG A 1 99 ? 2.158 -10.803 -2.732 1.00 97.38 99 ARG A N 1
ATOM 703 C CA . ARG A 1 99 ? 3.197 -10.715 -1.706 1.00 97.38 99 ARG A CA 1
ATOM 704 C C . ARG A 1 99 ? 2.949 -9.559 -0.743 1.00 97.38 99 ARG A C 1
ATOM 706 O O . ARG A 1 99 ? 2.901 -9.785 0.460 1.00 97.38 99 ARG A O 1
ATOM 713 N N . VAL A 1 100 ? 2.752 -8.341 -1.252 1.00 97.50 100 VAL A N 1
ATOM 714 C CA . VAL A 1 100 ? 2.491 -7.167 -0.400 1.00 97.50 100 VAL A CA 1
ATOM 715 C C . VAL A 1 100 ? 1.209 -7.374 0.405 1.00 97.50 100 VAL A C 1
ATOM 717 O O . VAL A 1 100 ? 1.185 -7.100 1.603 1.00 97.50 100 VAL A O 1
ATOM 720 N N . GLY A 1 101 ? 0.159 -7.901 -0.234 1.00 97.88 101 GLY A N 1
ATOM 721 C CA . GLY A 1 101 ? -1.103 -8.256 0.409 1.00 97.88 101 GLY A CA 1
ATOM 722 C C . GLY A 1 101 ? -0.926 -9.222 1.582 1.00 97.88 101 GLY A C 1
ATOM 723 O O . GLY A 1 101 ? -1.436 -8.967 2.678 1.00 97.88 101 GLY A O 1
ATOM 724 N N . ALA A 1 102 ? -0.179 -10.305 1.367 1.00 98.31 102 ALA A N 1
ATOM 725 C CA . ALA A 1 102 ? 0.110 -11.317 2.375 1.00 98.31 102 ALA A CA 1
ATOM 726 C C . ALA A 1 102 ? 0.981 -10.775 3.515 1.00 98.31 102 ALA A C 1
ATOM 728 O O . ALA A 1 102 ? 0.665 -11.026 4.679 1.00 98.31 102 ALA A O 1
ATOM 729 N N . ASP A 1 103 ? 2.016 -9.992 3.200 1.00 98.12 103 ASP A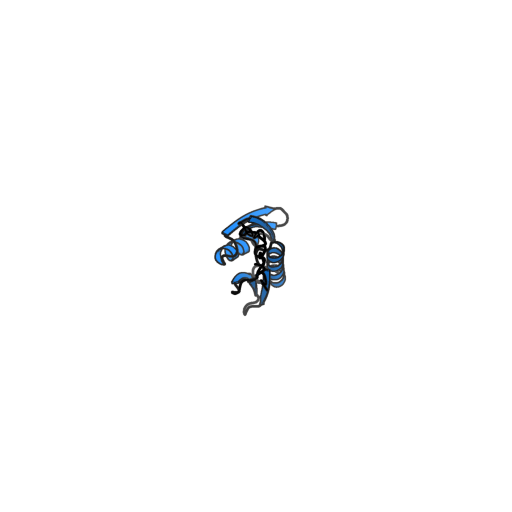 N 1
ATOM 730 C CA . ASP A 1 103 ? 2.884 -9.348 4.190 1.00 98.12 103 ASP A CA 1
ATOM 731 C C . ASP A 1 103 ? 2.058 -8.467 5.143 1.00 98.12 103 ASP A C 1
ATOM 733 O O . ASP A 1 103 ? 2.184 -8.556 6.367 1.00 98.12 103 ASP A O 1
ATOM 737 N N . GLY A 1 104 ? 1.130 -7.668 4.604 1.00 97.69 104 GLY A N 1
ATOM 738 C CA . GLY A 1 104 ? 0.269 -6.819 5.427 1.00 97.69 104 GLY A CA 1
ATOM 739 C C . GLY A 1 104 ? -0.735 -7.591 6.282 1.00 97.69 104 GLY A C 1
ATOM 740 O O . GLY A 1 104 ? -0.986 -7.176 7.414 1.00 97.69 104 GLY A O 1
ATOM 741 N N . VAL A 1 105 ? -1.252 -8.736 5.814 1.00 98.19 105 VAL A N 1
ATOM 742 C CA . VAL A 1 105 ? -2.077 -9.629 6.653 1.00 98.19 105 VAL A CA 1
ATOM 743 C C . VAL A 1 105 ? -1.243 -10.241 7.772 1.00 98.19 105 VAL A C 1
ATOM 745 O O . VAL A 1 105 ? -1.654 -10.203 8.930 1.00 98.19 105 VAL A O 1
ATOM 748 N N . ALA A 1 106 ? -0.051 -10.755 7.461 1.00 98.06 106 ALA A N 1
ATOM 749 C CA . ALA A 1 106 ? 0.841 -11.363 8.449 1.00 98.06 106 ALA A CA 1
ATOM 750 C C . ALA A 1 106 ? 1.219 -10.377 9.569 1.00 98.06 106 ALA A C 1
ATOM 752 O O . ALA A 1 106 ? 1.375 -10.761 10.730 1.00 98.06 106 ALA A O 1
ATOM 753 N N . LYS A 1 107 ? 1.322 -9.091 9.226 1.00 97.12 107 LYS A N 1
ATOM 754 C CA . LYS A 1 107 ? 1.631 -7.995 10.148 1.00 97.12 107 LYS A CA 1
ATOM 755 C C . LYS A 1 107 ? 0.398 -7.327 10.760 1.00 97.12 107 LYS A C 1
ATOM 757 O O . LYS A 1 107 ? 0.559 -6.448 11.603 1.00 97.12 107 LYS A O 1
ATOM 762 N N . HIS A 1 108 ? -0.817 -7.749 10.406 1.00 97.12 108 HIS A N 1
ATOM 763 C CA . HIS A 1 108 ? -2.076 -7.130 10.837 1.00 97.12 108 HIS A CA 1
ATOM 764 C C . HIS A 1 108 ? -2.207 -5.646 10.449 1.00 97.12 108 HIS A C 1
ATOM 766 O O . HIS A 1 108 ? -2.862 -4.873 11.144 1.00 97.12 108 HIS A O 1
ATOM 772 N N . VAL A 1 109 ? -1.593 -5.217 9.346 1.00 97.12 109 VAL A N 1
ATOM 773 C CA . VAL A 1 109 ? -1.817 -3.874 8.774 1.00 97.12 109 VAL A CA 1
ATOM 774 C C . VAL A 1 109 ? -3.258 -3.764 8.263 1.00 97.12 109 VAL A C 1
ATOM 776 O O . VAL A 1 109 ? -3.942 -2.757 8.460 1.00 97.12 109 VAL A O 1
ATOM 779 N N . TRP A 1 110 ? -3.732 -4.851 7.662 1.00 97.12 110 TRP A N 1
ATOM 780 C CA . TRP A 1 110 ? -5.114 -5.120 7.281 1.00 97.12 110 TRP A CA 1
ATOM 781 C C . TRP A 1 110 ? -5.446 -6.576 7.610 1.00 97.12 110 TRP A C 1
ATOM 783 O O . TRP A 1 110 ? -4.563 -7.378 7.908 1.00 97.12 110 TRP A O 1
ATOM 793 N N . VAL A 1 111 ? -6.729 -6.919 7.569 1.00 97.75 111 VAL A N 1
ATOM 794 C CA . VAL A 1 111 ? -7.215 -8.262 7.909 1.00 97.75 111 VAL A CA 1
ATOM 795 C C . VAL A 1 111 ? -7.337 -9.139 6.673 1.00 97.75 111 VAL A C 1
ATOM 797 O O . VAL A 1 111 ? -7.150 -10.350 6.743 1.00 97.75 111 VAL A O 1
ATOM 800 N N . SER A 1 112 ? -7.646 -8.542 5.526 1.00 97.62 112 SER A N 1
ATOM 801 C CA . SER A 1 112 ? -7.769 -9.258 4.261 1.00 97.62 112 SER A CA 1
ATOM 802 C C . SER A 1 112 ? -7.363 -8.378 3.091 1.00 97.62 112 SER A C 1
ATOM 804 O O . SER A 1 112 ? -7.363 -7.149 3.182 1.00 97.62 112 SER A O 1
ATOM 806 N N . TYR A 1 113 ? -7.033 -9.017 1.977 1.00 98.12 113 TYR A N 1
ATOM 807 C CA . TYR A 1 113 ? -6.735 -8.333 0.733 1.00 98.12 113 TYR A CA 1
ATOM 808 C C . TYR A 1 113 ? -7.291 -9.109 -0.454 1.00 98.12 113 TYR A C 1
ATOM 810 O O . TYR A 1 113 ? -7.637 -10.287 -0.350 1.00 98.12 113 TYR A O 1
ATOM 818 N N . ARG A 1 114 ? -7.349 -8.433 -1.596 1.00 97.12 114 ARG A N 1
ATOM 819 C CA . ARG A 1 114 ? -7.472 -9.065 -2.903 1.00 97.12 114 ARG A CA 1
ATOM 820 C C . ARG A 1 114 ? -6.687 -8.280 -3.939 1.00 97.12 114 ARG A C 1
ATOM 822 O O . ARG A 1 114 ? -6.589 -7.054 -3.863 1.00 97.12 114 ARG A O 1
ATOM 829 N N . CYS A 1 115 ? -6.205 -8.995 -4.940 1.00 96.06 115 CYS A N 1
ATOM 830 C CA . CYS A 1 115 ? -5.566 -8.417 -6.107 1.00 96.06 115 CYS A CA 1
ATOM 831 C C . CYS A 1 115 ? -6.572 -8.352 -7.249 1.00 96.06 115 CYS A C 1
ATOM 833 O O . CYS A 1 115 ? -7.143 -9.363 -7.658 1.00 96.06 115 CYS A O 1
ATOM 835 N N . ARG A 1 116 ? -6.841 -7.139 -7.734 1.00 94.62 116 ARG A N 1
ATOM 836 C CA . ARG A 1 116 ? -7.750 -6.912 -8.859 1.00 94.62 116 ARG A CA 1
ATOM 837 C C . ARG A 1 116 ? -6.946 -6.577 -10.103 1.00 94.62 116 ARG A C 1
ATOM 839 O O . ARG A 1 116 ? -6.242 -5.572 -10.119 1.00 94.62 116 ARG A O 1
ATOM 846 N N . THR A 1 117 ? -7.110 -7.375 -11.150 1.00 90.06 117 THR A N 1
ATOM 847 C CA . THR A 1 117 ? -6.549 -7.088 -12.473 1.00 90.06 117 THR A CA 1
ATOM 848 C C . THR A 1 117 ? -7.257 -5.882 -13.099 1.00 90.06 117 THR A C 1
ATOM 850 O O . THR A 1 117 ? -8.489 -5.801 -13.062 1.00 90.06 117 THR A O 1
ATOM 853 N N . GLY A 1 118 ? -6.501 -4.925 -13.641 1.00 77.25 118 GLY A N 1
ATOM 854 C CA . GLY A 1 118 ? -7.045 -3.756 -14.341 1.00 77.25 118 GLY A CA 1
ATOM 855 C C . GLY A 1 118 ? -7.115 -3.900 -15.866 1.00 77.25 118 GLY A C 1
ATOM 856 O O . GLY A 1 118 ? -6.838 -4.954 -16.431 1.00 77.25 118 GLY A O 1
ATOM 857 N N . VAL A 1 119 ? -7.527 -2.811 -16.531 1.00 68.12 119 VAL A N 1
ATOM 858 C CA . VAL A 1 119 ? -7.745 -2.734 -17.996 1.00 68.12 119 VAL A CA 1
ATOM 859 C C . VAL A 1 119 ? -6.430 -2.629 -18.785 1.00 68.12 119 VAL A C 1
ATOM 861 O O . VAL A 1 119 ? -6.337 -3.119 -19.905 1.00 68.12 119 VAL A O 1
ATOM 864 N N . ALA A 1 120 ? -5.402 -2.017 -18.197 1.00 63.75 120 ALA A N 1
ATOM 865 C CA . ALA A 1 120 ? -4.013 -2.172 -18.627 1.00 63.75 120 ALA A CA 1
ATOM 866 C C . ALA A 1 120 ? -3.415 -3.335 -17.824 1.00 63.75 120 ALA A C 1
ATOM 868 O O . ALA A 1 120 ? -3.861 -3.520 -16.691 1.00 63.75 120 ALA A O 1
ATOM 869 N N . PRO A 1 121 ? -2.441 -4.107 -18.342 1.00 78.69 121 PRO A N 1
ATOM 870 C CA . PRO A 1 121 ? -1.874 -5.217 -17.589 1.00 78.69 121 PRO A CA 1
ATOM 871 C C . PRO A 1 121 ? -1.268 -4.626 -16.307 1.00 78.69 121 PRO A C 1
ATOM 873 O O . PRO A 1 121 ? -0.253 -3.927 -16.333 1.00 78.69 121 PRO A O 1
ATOM 876 N N . ASN A 1 122 ? -1.983 -4.800 -15.198 1.00 88.00 122 ASN A N 1
ATOM 877 C CA . ASN A 1 122 ? -1.665 -4.301 -13.872 1.00 88.00 122 ASN A CA 1
ATOM 878 C C . ASN A 1 122 ? -2.487 -5.054 -12.826 1.00 88.00 122 ASN A C 1
ATOM 880 O O . ASN A 1 122 ? -3.537 -5.627 -13.135 1.00 88.00 122 ASN A O 1
ATOM 884 N N . TYR A 1 123 ? -1.995 -5.034 -11.592 1.00 93.31 123 TYR A N 1
ATOM 885 C CA . TYR A 1 123 ? -2.683 -5.588 -10.435 1.00 93.31 123 TYR A CA 1
ATOM 886 C C . TYR A 1 123 ? -2.782 -4.523 -9.355 1.00 93.31 123 TYR A C 1
ATOM 888 O O . TYR A 1 123 ? -1.781 -3.969 -8.909 1.00 93.31 123 TYR A O 1
ATOM 896 N N . THR A 1 124 ? -4.007 -4.218 -8.945 1.00 95.00 124 THR A N 1
ATOM 897 C CA . THR A 1 124 ? -4.292 -3.272 -7.871 1.00 95.00 124 THR A CA 1
ATOM 898 C C . THR A 1 124 ? -4.526 -4.025 -6.570 1.00 95.00 124 THR A C 1
ATOM 900 O O . THR A 1 124 ? -5.424 -4.870 -6.502 1.00 95.00 124 THR A O 1
ATOM 903 N N . LEU A 1 125 ? -3.763 -3.675 -5.533 1.00 97.19 125 LEU A N 1
ATOM 904 C CA . LEU A 1 125 ? -3.962 -4.188 -4.184 1.00 97.19 125 LEU A CA 1
ATOM 905 C C . LEU A 1 125 ? -5.123 -3.451 -3.514 1.00 97.19 125 LEU A C 1
ATOM 907 O O . LEU A 1 125 ? -5.081 -2.233 -3.312 1.00 97.19 125 LEU A O 1
ATOM 911 N N . LEU A 1 126 ? -6.140 -4.219 -3.141 1.00 97.31 126 LEU A N 1
ATOM 912 C CA . LEU A 1 126 ? -7.308 -3.770 -2.399 1.00 97.31 126 LEU A CA 1
ATOM 913 C C . LEU A 1 126 ? -7.307 -4.441 -1.023 1.00 97.31 126 LEU A C 1
ATOM 915 O O . LEU A 1 126 ? -7.165 -5.660 -0.947 1.00 97.31 126 LEU A O 1
ATOM 919 N N . VAL A 1 127 ? -7.468 -3.674 0.056 1.00 97.69 127 VAL A N 1
ATOM 920 C CA . VAL A 1 127 ? -7.350 -4.184 1.435 1.00 97.69 127 VAL A CA 1
ATOM 921 C C . VAL A 1 127 ? -8.552 -3.831 2.297 1.00 97.69 127 VAL A C 1
ATOM 923 O O . VAL A 1 127 ? -9.232 -2.825 2.062 1.00 97.69 127 VAL A O 1
ATOM 926 N N . ARG A 1 128 ? -8.790 -4.657 3.318 1.00 96.12 128 ARG A N 1
ATOM 927 C CA . ARG A 1 128 ? -9.807 -4.452 4.351 1.00 96.12 128 ARG A CA 1
ATOM 928 C C . ARG A 1 128 ? -9.269 -4.803 5.725 1.00 96.12 128 ARG A C 1
ATOM 930 O O . ARG A 1 128 ? -8.723 -5.914 5.886 1.00 96.12 128 ARG A O 1
#

Radius of gyration: 23.86 Å; chains: 1; bounding 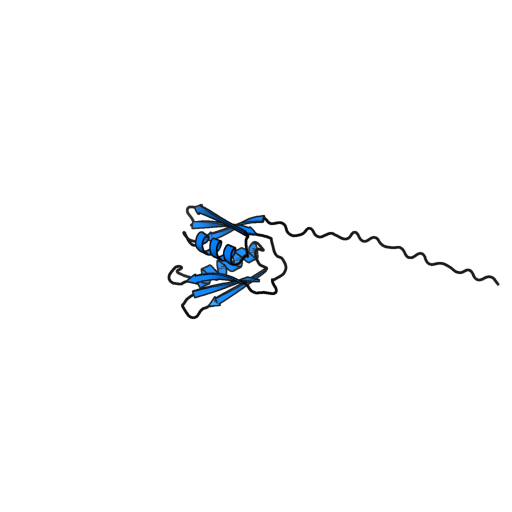box: 72×25×81 Å

Organism: NCBI:txid135948

Foldseek 3Di:
DDDDDDDDDDDPPPDPPPPPDFFDKDKDFLDFDAAPVLVQLQVQQCVQVLFVHWDWDADPRHITTITIHGADPDADPDKTFRHKAACVHDVCQVVVLVSSQVSCCVVRSAVGWDWDQDPHGMTIIIGD

Sequence (128 aa):
MRSALLAGIIPAVLVPGVAQAAPCPTTDVLGTYQFGRAAAIGAAGEAAGVWSSPAIRSGIAGDDLVITYTPRHTASAVERQVYTALYTEVAHPDAECDRVGADGVAKHVWVSYRCRTGVAPNYTLLVR

Secondary structure (DSSP, 8-state):
--PPP---------------PPPPPEEEEEEEESTTHHHHHHHHHHHTTS-SEEEEEEETTEEEEEEEE---SS--SS-EEEEEEETTT-S-HHHHHHHHHHHHHHTTS-S-EEEEE-SSSEEEEEE-

pLDDT: mean 87.76, std 15.62, range [40.28, 98.44]